Protein AF-A0A970K1Y5-F1 (afdb_monomer)

Structure (mmCIF, N/CA/C/O backbone):
data_AF-A0A970K1Y5-F1
#
_entry.id   AF-A0A970K1Y5-F1
#
loop_
_atom_site.group_PDB
_atom_site.id
_atom_site.type_symbol
_atom_site.label_atom_id
_atom_site.label_alt_id
_atom_site.label_comp_id
_atom_site.label_asym_id
_atom_site.label_entity_id
_atom_site.label_seq_id
_atom_site.pdbx_PDB_ins_code
_atom_site.Cartn_x
_atom_site.Cartn_y
_atom_site.Cartn_z
_atom_site.occupancy
_atom_site.B_iso_or_equiv
_atom_site.auth_seq_id
_atom_site.auth_comp_id
_atom_site.auth_asym_id
_atom_site.auth_atom_id
_atom_site.pdbx_PDB_model_num
ATOM 1 N N . ILE A 1 1 ? -21.236 -6.887 23.919 1.00 75.00 1 ILE A N 1
ATOM 2 C CA . ILE A 1 1 ? -20.707 -6.163 22.737 1.00 75.00 1 ILE A CA 1
ATOM 3 C C . ILE A 1 1 ? -19.191 -6.219 22.821 1.00 75.00 1 ILE A C 1
ATOM 5 O O . ILE A 1 1 ? -18.634 -5.604 23.724 1.00 75.00 1 ILE A O 1
ATOM 9 N N . HIS A 1 2 ? -18.537 -6.992 21.955 1.00 93.25 2 HIS A N 1
ATOM 10 C CA . HIS A 1 2 ? -17.076 -7.037 21.908 1.00 93.25 2 HIS A CA 1
ATOM 11 C C . HIS A 1 2 ? -16.564 -5.833 21.115 1.00 93.25 2 HIS A C 1
ATOM 13 O O . HIS A 1 2 ? -17.145 -5.456 20.096 1.00 93.25 2 HIS A O 1
ATOM 19 N N . ARG A 1 3 ? -15.505 -5.185 21.603 1.00 96.44 3 ARG A N 1
ATOM 20 C CA . ARG A 1 3 ? -14.885 -4.035 20.940 1.00 96.44 3 ARG A CA 1
ATOM 21 C C . ARG A 1 3 ? -13.378 -4.196 20.940 1.00 96.44 3 ARG A C 1
ATOM 23 O O . ARG A 1 3 ? -12.815 -4.716 21.897 1.00 96.44 3 ARG A O 1
ATOM 30 N N . THR A 1 4 ? -12.749 -3.705 19.887 1.00 96.31 4 THR A N 1
ATOM 31 C CA . THR A 1 4 ? -11.299 -3.588 19.783 1.00 96.31 4 THR A CA 1
ATOM 32 C C . THR A 1 4 ? -10.919 -2.167 19.389 1.00 96.31 4 THR A C 1
ATOM 34 O O . THR A 1 4 ? -11.687 -1.458 18.730 1.00 96.31 4 THR A O 1
ATOM 37 N N . LEU A 1 5 ? -9.737 -1.750 19.828 1.00 96.81 5 LEU A N 1
ATOM 38 C CA . LEU A 1 5 ? -9.144 -0.463 19.508 1.00 96.81 5 LEU A CA 1
ATOM 39 C C . LEU A 1 5 ? -7.822 -0.705 18.784 1.00 96.81 5 LEU A C 1
ATOM 41 O O . LEU A 1 5 ? -6.951 -1.403 19.297 1.00 96.81 5 LEU A O 1
ATOM 45 N N . ALA A 1 6 ? -7.662 -0.081 17.623 1.00 96.12 6 ALA A N 1
ATOM 46 C CA . ALA A 1 6 ? -6.389 0.004 16.925 1.00 96.12 6 ALA A CA 1
ATOM 47 C C . ALA A 1 6 ? -5.874 1.446 16.955 1.00 96.12 6 ALA A C 1
ATOM 49 O O . ALA A 1 6 ? -6.645 2.401 16.864 1.00 96.12 6 ALA A O 1
ATOM 50 N N . ILE A 1 7 ? -4.556 1.622 17.030 1.00 96.69 7 ILE A N 1
ATOM 51 C CA . ILE A 1 7 ? -3.966 2.944 16.785 1.00 96.69 7 ILE A CA 1
ATOM 52 C C . ILE A 1 7 ? -4.105 3.293 15.296 1.00 96.69 7 ILE A C 1
ATOM 54 O O . ILE A 1 7 ? -4.536 4.391 14.958 1.00 96.69 7 ILE A O 1
ATOM 58 N N . VAL A 1 8 ? -3.821 2.330 14.413 1.00 95.19 8 VAL A N 1
ATOM 59 C CA . VAL A 1 8 ? -3.889 2.498 12.956 1.00 95.19 8 VAL A CA 1
ATOM 60 C C . VAL A 1 8 ? -4.750 1.400 12.335 1.00 95.19 8 VAL A C 1
ATOM 62 O O . VAL A 1 8 ? -4.459 0.215 12.492 1.00 95.19 8 VAL A O 1
ATOM 65 N N . ASP A 1 9 ? -5.783 1.796 11.595 1.00 94.75 9 ASP A N 1
ATOM 66 C CA . ASP A 1 9 ? -6.552 0.940 10.689 1.00 94.75 9 ASP A CA 1
ATOM 67 C C . ASP A 1 9 ? -6.022 1.132 9.261 1.00 94.75 9 ASP A C 1
ATOM 69 O O . ASP A 1 9 ? -6.107 2.223 8.704 1.00 94.75 9 ASP A O 1
ATOM 73 N N . ARG A 1 10 ? -5.461 0.082 8.646 1.00 91.62 10 ARG A N 1
ATOM 74 C CA . ARG A 1 10 ? -4.954 0.164 7.261 1.00 91.62 10 ARG A CA 1
ATOM 75 C C . ARG A 1 10 ? -6.064 0.214 6.208 1.00 91.62 10 ARG A C 1
ATOM 77 O O . ARG A 1 10 ? -5.751 0.304 5.028 1.00 91.62 10 ARG A O 1
ATOM 84 N N . ASN A 1 11 ? -7.324 0.078 6.621 1.00 91.56 11 ASN A N 1
ATOM 85 C CA . ASN A 1 11 ? -8.499 0.102 5.758 1.00 91.56 11 ASN A CA 1
ATOM 86 C C . ASN A 1 11 ? -8.503 -0.977 4.654 1.00 91.56 11 ASN A C 1
ATOM 88 O O . ASN A 1 11 ? -8.996 -0.773 3.551 1.00 91.56 11 ASN A O 1
ATOM 92 N N . GLN A 1 12 ? -7.957 -2.159 4.957 1.00 88.31 12 GLN A N 1
ATOM 93 C CA . GLN A 1 12 ? -7.863 -3.306 4.039 1.00 88.31 12 GLN A CA 1
ATOM 94 C C . GLN A 1 12 ? -8.870 -4.404 4.414 1.00 88.31 12 GLN A C 1
ATOM 96 O O . GLN A 1 12 ? -8.502 -5.551 4.646 1.00 88.31 12 GLN A O 1
ATOM 101 N N . ASN A 1 13 ? -10.145 -4.033 4.545 1.00 91.81 13 ASN A N 1
ATOM 102 C CA . ASN A 1 13 ? -11.276 -4.923 4.859 1.00 91.81 13 ASN A CA 1
ATOM 103 C C . ASN A 1 13 ? -11.323 -5.547 6.278 1.00 91.81 13 ASN A C 1
ATOM 105 O O . ASN A 1 13 ? -12.313 -6.179 6.644 1.00 91.81 13 ASN A O 1
ATOM 109 N N . GLY A 1 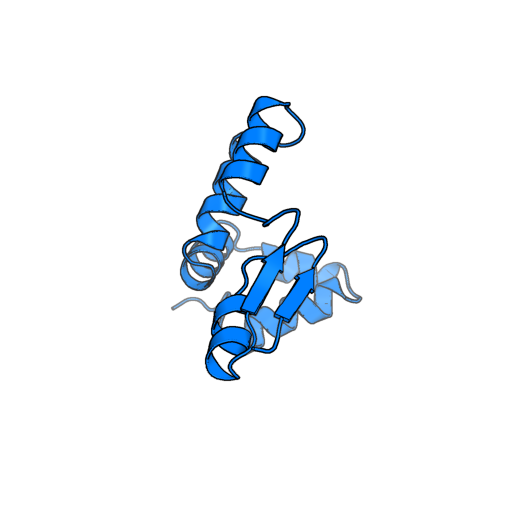14 ? -10.317 -5.329 7.132 1.00 93.19 14 GLY A N 1
ATOM 110 C CA . GLY A 1 14 ? -10.291 -5.885 8.497 1.00 93.19 14 GLY A CA 1
ATOM 111 C C . GLY A 1 14 ? -11.499 -5.496 9.364 1.00 93.19 14 GLY A C 1
ATOM 112 O O . GLY A 1 14 ? -12.003 -6.313 10.130 1.00 93.19 14 GLY A O 1
ATOM 113 N N . ARG A 1 15 ? -12.026 -4.275 9.196 1.00 95.25 15 ARG A N 1
ATOM 114 C CA . ARG A 1 15 ? -13.242 -3.803 9.881 1.00 95.25 15 ARG A CA 1
ATOM 115 C C . ARG A 1 15 ? -14.468 -4.660 9.571 1.00 95.25 15 ARG A C 1
ATOM 117 O O . ARG A 1 15 ? -15.231 -4.958 10.484 1.00 95.25 15 ARG A O 1
ATOM 124 N N . ALA A 1 16 ? -14.657 -5.035 8.306 1.00 96.00 16 ALA A N 1
ATOM 125 C CA . ALA A 1 16 ? -15.794 -5.850 7.889 1.00 96.00 16 ALA A CA 1
ATOM 126 C C . ALA A 1 16 ? -15.679 -7.277 8.438 1.00 96.00 16 ALA A C 1
ATOM 128 O O .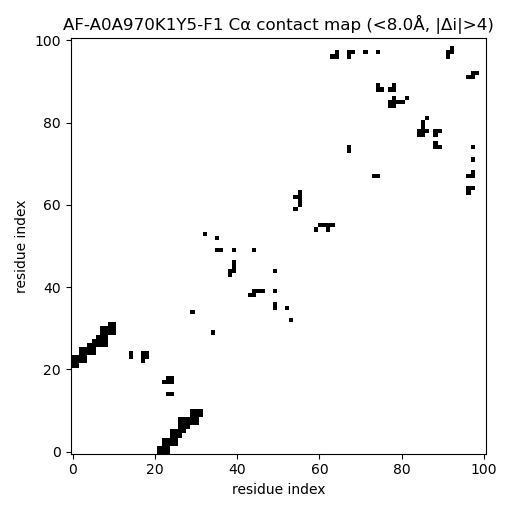 ALA A 1 16 ? -16.661 -7.813 8.939 1.00 96.00 16 ALA A O 1
ATOM 129 N N . ILE A 1 17 ? -14.466 -7.845 8.422 1.00 96.75 17 ILE A N 1
ATOM 130 C CA . ILE A 1 17 ? -14.179 -9.162 9.011 1.00 96.75 17 ILE A CA 1
ATOM 131 C C . ILE A 1 17 ? -14.515 -9.166 10.509 1.00 96.75 17 ILE A C 1
ATOM 133 O O . ILE A 1 17 ? -15.236 -10.038 10.974 1.00 96.75 17 ILE A O 1
ATOM 137 N N . LEU A 1 18 ? -14.062 -8.161 11.265 1.00 96.06 18 LEU A N 1
ATOM 138 C CA . LEU A 1 18 ? -14.367 -8.056 12.698 1.00 96.06 18 LEU A CA 1
ATOM 139 C C . LEU A 1 18 ? -15.865 -7.865 12.969 1.00 96.06 18 LEU A C 1
ATOM 141 O O . LEU A 1 18 ? -16.406 -8.466 1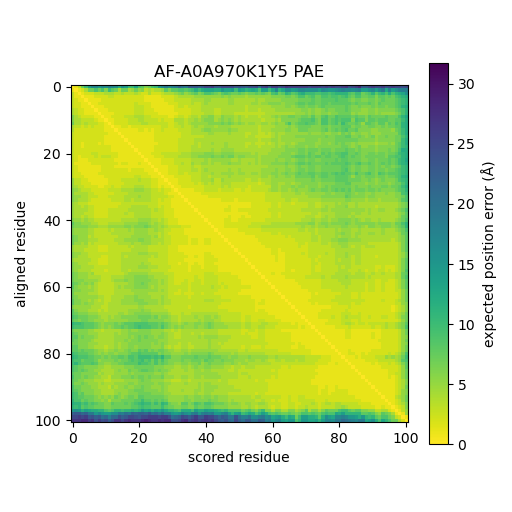3.896 1.00 96.06 18 LEU A O 1
ATOM 145 N N . ALA A 1 19 ? -16.543 -7.058 12.151 1.00 96.25 19 ALA A N 1
ATOM 146 C CA . ALA A 1 19 ? -17.977 -6.837 12.280 1.00 96.25 19 ALA A CA 1
ATOM 147 C C . ALA A 1 19 ? -18.787 -8.124 12.044 1.00 96.25 19 ALA A C 1
ATOM 149 O O . ALA A 1 19 ? -19.768 -8.345 12.753 1.00 96.25 19 ALA A O 1
ATOM 150 N N . ALA A 1 20 ? -18.359 -8.980 11.106 1.00 97.06 20 ALA A N 1
ATOM 151 C CA . ALA A 1 20 ? -18.976 -10.286 10.857 1.00 97.06 20 ALA A CA 1
ATOM 152 C C . ALA A 1 20 ? -18.905 -11.217 12.084 1.00 97.06 20 ALA A C 1
ATOM 154 O O . ALA A 1 20 ? -19.827 -11.991 12.317 1.00 97.06 20 ALA A O 1
ATOM 155 N N . GLU A 1 21 ? -17.875 -11.061 12.919 1.00 96.69 21 GLU A N 1
ATOM 156 C CA . GLU A 1 21 ? -17.685 -11.788 14.185 1.00 96.69 21 GLU A CA 1
ATOM 157 C C . GLU A 1 21 ? -18.300 -11.064 15.404 1.00 96.69 21 GLU A C 1
ATOM 159 O O . GLU A 1 21 ? -18.038 -11.408 16.558 1.00 96.69 21 GLU A O 1
ATOM 164 N N . GLY A 1 22 ? -19.095 -10.009 15.191 1.00 96.94 22 GLY A N 1
ATOM 165 C CA . GLY A 1 22 ? -19.722 -9.243 16.274 1.00 96.94 22 GLY A CA 1
ATOM 166 C C . GLY A 1 22 ? -18.752 -8.365 17.080 1.00 96.94 22 GLY A C 1
ATOM 167 O O . GLY A 1 22 ? -19.077 -7.944 18.198 1.00 96.94 22 GLY A O 1
ATOM 168 N N . VAL A 1 23 ? -17.570 -8.069 16.526 1.00 97.44 23 VAL A N 1
ATOM 169 C CA . VAL A 1 23 ? -16.546 -7.212 17.135 1.00 97.44 23 VAL A CA 1
ATOM 170 C C . VAL A 1 23 ? -16.536 -5.835 16.467 1.00 97.44 23 VAL A C 1
ATOM 172 O O . VAL A 1 23 ? -16.217 -5.682 15.291 1.00 97.44 23 VAL A O 1
ATOM 175 N N . GLY A 1 24 ? -16.831 -4.786 17.235 1.00 96.81 24 GLY A N 1
ATOM 176 C CA . GLY A 1 24 ? -16.714 -3.407 16.754 1.00 96.81 24 GLY A CA 1
ATOM 177 C C . GLY A 1 24 ? -15.266 -2.905 16.773 1.00 96.81 24 GLY A C 1
ATOM 178 O O . GLY A 1 24 ? -14.619 -2.958 17.819 1.00 96.81 24 GLY A O 1
ATOM 179 N N . LEU A 1 25 ? -14.775 -2.358 15.656 1.00 96.44 25 LEU A N 1
ATOM 180 C CA . LEU A 1 25 ? -13.458 -1.710 15.569 1.00 96.44 25 LEU A CA 1
ATOM 181 C C . LEU A 1 25 ? -13.563 -0.191 15.770 1.00 96.44 25 LEU A C 1
ATOM 183 O O . LEU A 1 25 ? -14.277 0.497 15.040 1.00 96.44 25 LEU A O 1
ATOM 187 N N . SER A 1 26 ? -12.787 0.346 16.705 1.00 96.62 26 SER A N 1
ATOM 188 C CA . SER A 1 26 ? -12.457 1.772 16.794 1.00 96.62 26 SER A CA 1
ATOM 189 C C . SER A 1 26 ? -10.994 1.978 16.384 1.00 96.62 26 SER A C 1
ATOM 191 O O . SER A 1 26 ? -10.144 1.154 16.717 1.00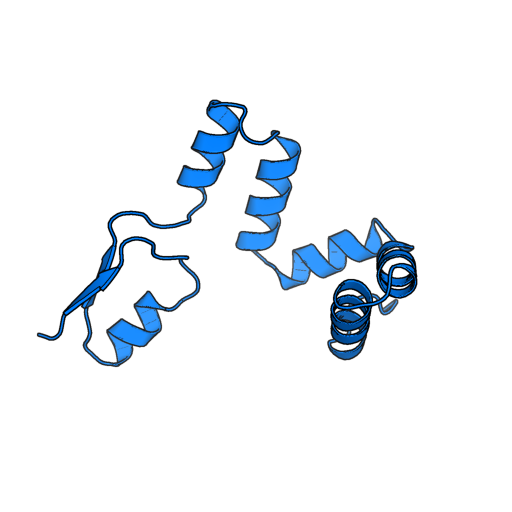 96.62 26 SER A O 1
ATOM 193 N N . SER A 1 27 ? -10.690 3.062 15.670 1.00 96.00 27 SER A N 1
ATOM 194 C CA . SER A 1 27 ? -9.320 3.416 15.279 1.00 96.00 27 SER A CA 1
ATOM 195 C C . SER A 1 27 ? -9.037 4.891 15.543 1.00 96.00 27 SER A C 1
ATOM 197 O O . SER A 1 27 ? -9.934 5.717 15.390 1.00 96.00 27 SER A O 1
ATOM 199 N N . LEU A 1 28 ? -7.808 5.215 15.963 1.00 95.38 28 LEU A N 1
ATOM 200 C CA . LEU A 1 28 ? -7.373 6.614 16.096 1.00 95.38 28 LEU A CA 1
ATOM 201 C C . LEU A 1 28 ? -7.106 7.228 14.720 1.00 95.38 28 LEU A C 1
ATOM 203 O O . LEU A 1 28 ? -7.497 8.362 14.464 1.00 95.38 28 LEU A O 1
ATOM 207 N N . ILE A 1 29 ? -6.442 6.474 13.844 1.00 93.62 29 ILE A N 1
ATOM 208 C CA . ILE A 1 29 ? -6.140 6.872 12.471 1.00 93.62 29 ILE A CA 1
ATOM 209 C C . ILE A 1 29 ? -6.573 5.751 11.532 1.00 93.62 29 ILE A C 1
ATOM 211 O O . ILE A 1 29 ? -6.367 4.570 11.820 1.00 93.62 29 ILE A O 1
ATOM 215 N N . THR A 1 30 ? -7.134 6.132 10.390 1.00 93.81 30 THR A N 1
ATOM 216 C CA . THR A 1 30 ? -7.417 5.230 9.274 1.00 93.81 30 THR A CA 1
ATOM 217 C C . THR A 1 30 ? -6.571 5.661 8.081 1.00 93.81 30 THR A C 1
ATOM 219 O O . THR A 1 30 ? -6.513 6.844 7.756 1.00 93.81 30 THR A O 1
ATOM 222 N N . ILE A 1 31 ? -5.882 4.716 7.444 1.00 92.88 31 ILE A N 1
ATOM 223 C CA . ILE A 1 31 ? -5.141 4.970 6.208 1.00 92.88 31 ILE A CA 1
ATOM 224 C C . ILE A 1 31 ? -6.156 5.008 5.068 1.00 92.88 31 ILE A C 1
ATOM 226 O O . ILE A 1 31 ? -6.612 3.971 4.589 1.00 92.88 31 ILE A O 1
ATOM 230 N N . ASP A 1 32 ? -6.532 6.212 4.655 1.00 92.38 32 ASP A N 1
ATOM 231 C CA . ASP A 1 32 ? -7.453 6.451 3.550 1.00 92.38 32 ASP A CA 1
ATOM 232 C C . ASP A 1 32 ? -6.951 7.575 2.626 1.00 92.38 32 ASP A C 1
ATOM 234 O O . ASP A 1 32 ? -5.885 8.162 2.828 1.00 92.38 32 ASP A O 1
ATOM 238 N N . ALA A 1 33 ? -7.724 7.872 1.580 1.00 92.75 33 ALA A N 1
ATOM 239 C CA . ALA A 1 33 ? -7.378 8.899 0.602 1.00 92.75 33 ALA A CA 1
ATOM 240 C C . ALA A 1 33 ? -7.150 10.289 1.227 1.00 92.75 33 ALA A C 1
ATOM 242 O O . ALA A 1 33 ? -6.358 11.071 0.700 1.00 92.75 33 ALA A O 1
ATOM 243 N N . SER A 1 34 ? -7.816 10.606 2.344 1.00 93.50 34 SER A N 1
ATOM 244 C CA . SER A 1 34 ? -7.682 11.906 3.003 1.00 93.50 34 SER A CA 1
ATOM 245 C C . SER A 1 34 ? -6.302 12.077 3.639 1.00 93.50 34 SER A C 1
ATOM 247 O O . SER A 1 34 ? -5.706 13.145 3.500 1.00 93.50 34 SER A O 1
ATOM 249 N N . LEU A 1 35 ? -5.747 11.011 4.230 1.00 94.06 35 LEU A N 1
ATOM 250 C CA . LEU A 1 35 ? -4.388 11.002 4.776 1.00 94.06 35 LEU A CA 1
ATOM 251 C C . LEU A 1 35 ? -3.356 11.309 3.685 1.00 94.06 35 LEU A C 1
ATOM 253 O O . LEU A 1 35 ? -2.487 12.161 3.862 1.00 94.06 35 LEU A O 1
ATOM 257 N N . PHE A 1 36 ? -3.468 10.650 2.530 1.00 95.44 36 PHE A N 1
ATOM 258 C CA . PHE A 1 36 ? -2.534 10.869 1.424 1.00 95.44 36 PHE A CA 1
ATOM 259 C C . PHE A 1 36 ? -2.710 12.242 0.774 1.00 95.44 36 PHE A C 1
ATOM 261 O O . PHE A 1 36 ? -1.719 12.867 0.401 1.00 95.44 36 PHE A O 1
ATOM 268 N N . LYS A 1 37 ? -3.942 12.759 0.697 1.00 96.19 37 LYS A N 1
ATOM 269 C CA . LYS A 1 37 ? -4.179 14.136 0.256 1.00 96.19 37 LYS A CA 1
ATOM 270 C C . LYS A 1 37 ? -3.490 15.141 1.182 1.00 96.19 37 LYS A C 1
ATOM 272 O O . LYS A 1 37 ? -2.813 16.033 0.690 1.00 96.19 37 LYS A O 1
ATOM 277 N N . GLN A 1 38 ? -3.587 14.965 2.501 1.00 96.25 38 GLN A N 1
ATOM 278 C CA . GLN A 1 38 ? -2.869 15.812 3.461 1.00 96.25 38 GLN A CA 1
ATOM 279 C C . GLN A 1 38 ? -1.346 15.697 3.308 1.00 96.25 38 GLN A C 1
ATOM 281 O O . GLN A 1 38 ? -0.642 16.702 3.393 1.00 96.25 38 GLN A O 1
ATOM 286 N N . ALA A 1 39 ? -0.823 14.497 3.039 1.00 96.69 39 ALA A N 1
ATOM 287 C CA . ALA A 1 39 ? 0.603 14.302 2.775 1.00 96.69 39 ALA A CA 1
ATOM 288 C C . ALA A 1 39 ? 1.069 15.054 1.512 1.00 96.69 39 ALA A C 1
ATOM 290 O O . ALA A 1 39 ? 2.159 15.622 1.506 1.00 96.69 39 ALA A O 1
ATOM 291 N N . ALA A 1 40 ? 0.244 15.106 0.463 1.00 97.81 40 ALA A N 1
ATOM 292 C CA . ALA A 1 40 ? 0.531 15.897 -0.734 1.00 97.81 40 ALA A CA 1
ATOM 293 C C . ALA A 1 40 ? 0.415 17.408 -0.467 1.00 97.81 40 ALA A C 1
ATOM 295 O O . ALA A 1 40 ? 1.314 18.165 -0.827 1.00 97.81 40 ALA A O 1
ATOM 296 N N . ASP A 1 41 ? -0.639 17.838 0.239 1.00 97.81 41 ASP A N 1
ATOM 297 C CA . ASP A 1 41 ? -0.862 19.239 0.629 1.00 97.81 41 ASP A CA 1
ATOM 298 C C . ASP A 1 41 ? 0.300 19.777 1.502 1.00 97.81 41 ASP A C 1
ATOM 300 O O . ASP A 1 41 ? 0.605 20.968 1.481 1.00 97.81 41 ASP A O 1
ATOM 304 N N . THR A 1 42 ? 0.994 18.894 2.232 1.00 97.75 42 THR A N 1
ATOM 305 C CA . THR A 1 42 ? 2.178 19.203 3.061 1.00 97.75 42 THR A CA 1
ATOM 306 C C . THR A 1 42 ? 3.516 18.881 2.385 1.00 97.75 42 THR A C 1
ATOM 308 O O . THR A 1 42 ? 4.562 18.958 3.027 1.00 97.75 42 THR A O 1
ATOM 311 N N . SER A 1 43 ? 3.512 18.560 1.085 1.00 97.69 43 SER A N 1
ATOM 312 C CA . SER A 1 43 ? 4.710 18.253 0.281 1.00 97.69 43 SER A CA 1
ATOM 313 C C . SER A 1 43 ? 5.553 17.062 0.774 1.00 97.69 43 SER A C 1
ATOM 315 O O . SER A 1 43 ? 6.719 16.940 0.405 1.00 97.69 43 SER A O 1
ATOM 317 N N . LEU A 1 44 ? 4.982 16.160 1.581 1.00 98.31 44 LEU A N 1
ATOM 318 C CA . LEU A 1 44 ? 5.629 14.901 1.978 1.00 98.31 44 LEU A CA 1
ATOM 319 C C . LEU A 1 44 ? 5.645 13.874 0.839 1.00 98.31 44 LEU A C 1
ATOM 321 O O . LEU A 1 44 ? 6.512 13.002 0.803 1.00 98.31 44 LEU A O 1
ATOM 325 N N . ILE A 1 45 ? 4.684 13.980 -0.078 1.00 98.06 45 ILE A N 1
ATOM 326 C CA . ILE A 1 45 ? 4.636 13.231 -1.333 1.00 98.06 45 ILE A CA 1
ATOM 327 C C . ILE A 1 45 ? 4.324 14.185 -2.486 1.00 98.06 45 ILE A C 1
ATOM 329 O O . ILE A 1 45 ? 3.706 15.232 -2.287 1.00 98.06 45 ILE A O 1
ATOM 333 N N . SER A 1 46 ? 4.727 13.822 -3.700 1.00 98.25 46 SER A N 1
ATOM 334 C CA . SER A 1 46 ? 4.354 14.569 -4.901 1.00 98.25 46 SER A CA 1
ATOM 335 C C . SER A 1 46 ? 2.910 14.286 -5.329 1.00 98.25 46 SER A C 1
ATOM 337 O O . SER A 1 46 ? 2.314 13.268 -4.960 1.00 98.25 46 SER A O 1
ATOM 339 N N . SER A 1 47 ? 2.360 15.155 -6.181 1.00 96.88 47 SER A N 1
ATOM 340 C CA . SER A 1 47 ? 1.069 14.919 -6.841 1.00 96.88 47 SER A CA 1
ATOM 341 C C . SER A 1 47 ? 1.055 13.608 -7.633 1.00 96.88 47 SER A C 1
ATOM 343 O O . SER A 1 47 ? 0.058 12.890 -7.600 1.00 96.88 47 SER A O 1
ATOM 345 N N . ASP A 1 48 ? 2.170 13.254 -8.279 1.00 96.75 48 ASP A N 1
ATOM 346 C CA . ASP A 1 48 ? 2.297 11.991 -9.013 1.00 96.75 48 ASP A CA 1
ATOM 347 C C . ASP A 1 48 ? 2.229 10.794 -8.059 1.00 96.75 48 ASP A C 1
ATOM 349 O O . ASP A 1 48 ? 1.499 9.839 -8.311 1.00 96.75 48 ASP A O 1
ATOM 353 N N . GLN A 1 49 ? 2.924 10.855 -6.918 1.00 97.44 49 GLN A N 1
ATOM 354 C CA . GLN A 1 49 ? 2.854 9.807 -5.895 1.00 97.44 49 GLN A CA 1
ATOM 355 C C . GLN A 1 49 ? 1.437 9.665 -5.327 1.00 97.44 49 GLN A C 1
ATOM 357 O O . GLN A 1 49 ? 0.959 8.541 -5.169 1.00 97.44 49 GLN A O 1
ATOM 362 N N . LEU A 1 50 ? 0.735 10.779 -5.079 1.00 97.56 50 LEU A N 1
ATOM 363 C CA . LEU A 1 50 ? -0.667 10.748 -4.661 1.00 97.56 50 LEU A CA 1
ATOM 364 C C . LEU A 1 50 ? -1.540 10.038 -5.704 1.00 97.56 50 LEU A C 1
ATOM 366 O O . LEU A 1 50 ? -2.320 9.158 -5.348 1.00 97.56 50 LEU A O 1
ATOM 370 N N . GLN A 1 51 ? -1.394 10.376 -6.987 1.00 97.12 51 GLN A N 1
ATOM 371 C CA . GLN A 1 51 ? -2.159 9.734 -8.059 1.00 97.12 51 GLN A CA 1
ATOM 372 C C . GLN A 1 51 ? -1.914 8.223 -8.125 1.00 97.12 51 GLN A C 1
ATOM 374 O O . GLN A 1 51 ? -2.874 7.463 -8.251 1.00 97.12 51 GLN A O 1
ATOM 379 N N . GLN A 1 52 ? -0.662 7.777 -7.985 1.00 96.12 52 GLN A N 1
ATOM 380 C CA . GLN A 1 52 ? -0.327 6.349 -7.955 1.00 96.12 52 GLN A CA 1
ATOM 381 C C . GLN A 1 52 ? -1.004 5.638 -6.773 1.00 96.12 52 GLN A C 1
ATOM 383 O O . GLN A 1 52 ? -1.612 4.583 -6.955 1.00 96.12 52 GLN A O 1
ATOM 388 N N . ILE A 1 53 ? -0.963 6.235 -5.576 1.00 95.31 53 ILE A N 1
ATOM 389 C CA . ILE A 1 53 ? -1.585 5.671 -4.368 1.00 95.31 53 ILE A CA 1
ATOM 390 C C . ILE A 1 53 ? -3.105 5.570 -4.522 1.00 95.31 53 ILE A C 1
ATOM 392 O O . ILE A 1 53 ? -3.685 4.528 -4.207 1.00 95.31 53 ILE A O 1
ATOM 396 N N . LEU A 1 54 ? -3.758 6.628 -5.015 1.00 94.69 54 LEU A N 1
ATOM 397 C CA . LEU A 1 54 ? -5.208 6.636 -5.216 1.00 94.69 54 LEU A CA 1
ATOM 398 C C . LEU A 1 54 ? -5.634 5.609 -6.273 1.00 94.69 54 LEU A C 1
ATOM 400 O O . LEU A 1 54 ? -6.598 4.879 -6.050 1.00 94.69 54 LEU A O 1
ATOM 404 N N . ALA A 1 55 ? -4.897 5.511 -7.384 1.00 95.44 55 ALA A N 1
ATOM 405 C CA . ALA A 1 55 ? -5.182 4.545 -8.440 1.00 95.44 55 ALA A CA 1
ATOM 406 C C . ALA A 1 55 ? -5.044 3.097 -7.945 1.00 95.44 55 ALA A C 1
ATOM 408 O O . ALA A 1 55 ? -5.953 2.296 -8.159 1.00 95.44 55 ALA A O 1
ATOM 409 N N . PHE A 1 56 ? -3.959 2.777 -7.231 1.00 94.12 56 PHE A N 1
ATOM 410 C CA . PHE A 1 56 ? -3.758 1.447 -6.654 1.00 94.12 56 PHE A CA 1
ATOM 411 C C . PHE A 1 56 ? -4.805 1.108 -5.589 1.00 94.12 56 PHE A C 1
ATOM 413 O O . PHE A 1 56 ? -5.311 -0.005 -5.563 1.00 94.12 56 PHE A O 1
ATOM 420 N N . THR A 1 57 ? -5.160 2.059 -4.721 1.00 90.38 57 THR A N 1
ATOM 421 C CA . THR A 1 57 ? -6.148 1.825 -3.651 1.00 90.38 57 THR A CA 1
ATOM 422 C C . THR A 1 57 ? -7.551 1.588 -4.210 1.00 90.38 57 THR A C 1
ATOM 424 O O . THR A 1 57 ? -8.318 0.823 -3.630 1.00 90.38 57 THR A O 1
ATOM 427 N N . HIS A 1 58 ? -7.896 2.241 -5.323 1.00 91.62 58 HIS A N 1
ATOM 428 C CA . HIS A 1 58 ? -9.195 2.084 -5.973 1.00 91.62 58 HIS A CA 1
ATOM 429 C C . HIS A 1 58 ? -9.346 0.726 -6.669 1.00 91.62 58 HIS A C 1
ATOM 431 O O . HIS A 1 58 ? -10.369 0.069 -6.494 1.00 91.62 58 HIS A O 1
ATOM 437 N N . ASP A 1 59 ? -8.341 0.319 -7.449 1.00 93.44 59 ASP A N 1
ATOM 438 C CA . ASP A 1 59 ? -8.342 -0.941 -8.197 1.00 93.44 59 ASP A CA 1
ATOM 439 C C . ASP A 1 59 ? -6.897 -1.456 -8.368 1.00 93.44 59 ASP A C 1
ATOM 441 O O . ASP A 1 59 ? -6.206 -1.080 -9.328 1.00 93.44 59 ASP A O 1
ATOM 445 N N . PRO A 1 60 ? -6.412 -2.296 -7.431 1.00 91.31 60 PRO A N 1
ATOM 446 C CA . PRO A 1 60 ? -5.050 -2.820 -7.462 1.00 91.31 60 PRO A CA 1
ATOM 447 C C . PRO A 1 60 ? -4.743 -3.629 -8.725 1.00 91.31 60 PRO A C 1
ATOM 449 O O . PRO A 1 60 ? -3.657 -3.493 -9.292 1.00 91.31 60 PRO A O 1
ATOM 452 N N . ASP A 1 61 ? -5.691 -4.445 -9.193 1.00 92.19 61 ASP A N 1
ATOM 453 C CA . ASP A 1 61 ? -5.485 -5.369 -10.312 1.00 92.19 61 ASP A CA 1
ATOM 454 C C . ASP A 1 61 ? -5.352 -4.595 -11.633 1.00 92.19 61 ASP A C 1
ATOM 456 O O . ASP A 1 61 ? -4.429 -4.820 -12.433 1.00 92.19 61 ASP A O 1
ATOM 460 N N . ARG A 1 62 ? -6.236 -3.610 -11.847 1.00 94.56 62 ARG A N 1
ATOM 461 C CA . ARG A 1 62 ? -6.165 -2.713 -13.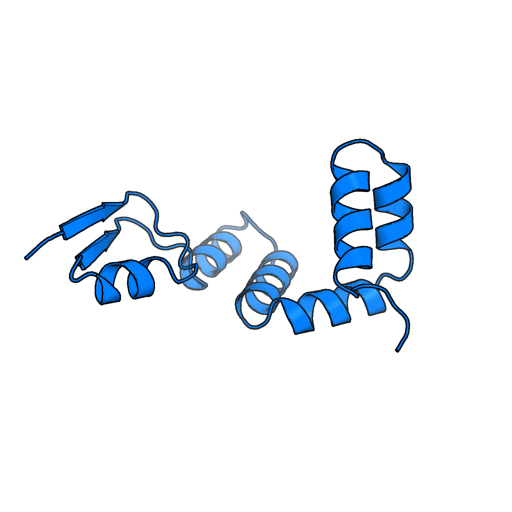007 1.00 94.56 62 ARG A CA 1
ATOM 462 C C . ARG A 1 62 ? -4.932 -1.823 -12.958 1.00 94.56 62 ARG A C 1
ATOM 464 O O . ARG A 1 62 ? -4.294 -1.622 -13.998 1.00 94.56 62 ARG A O 1
ATOM 471 N N . TYR A 1 63 ? -4.584 -1.302 -11.781 1.00 95.38 63 TYR A N 1
ATOM 472 C CA . TYR A 1 63 ? -3.367 -0.519 -11.595 1.00 95.38 63 TYR A CA 1
ATOM 473 C C . TYR A 1 63 ? -2.130 -1.327 -11.992 1.00 95.38 63 TYR A C 1
ATOM 475 O O . TYR A 1 63 ? -1.358 -0.867 -12.829 1.00 95.38 63 TYR A O 1
ATOM 483 N N . MET A 1 64 ? -1.970 -2.543 -11.461 1.00 94.44 64 MET A N 1
ATOM 484 C CA . MET A 1 64 ? -0.811 -3.397 -11.740 1.00 94.44 64 MET A CA 1
ATOM 485 C C . MET A 1 64 ? -0.702 -3.737 -13.227 1.00 94.44 64 MET A C 1
ATOM 487 O O . MET A 1 64 ? 0.379 -3.635 -13.808 1.00 94.44 64 MET A O 1
ATOM 491 N N . THR A 1 65 ? -1.826 -4.075 -13.866 1.00 93.25 65 THR A N 1
ATOM 492 C CA . THR A 1 65 ? -1.874 -4.346 -15.311 1.00 93.25 65 THR A CA 1
ATOM 493 C C . THR A 1 65 ? -1.416 -3.132 -16.122 1.00 93.25 65 THR A C 1
ATOM 495 O O . THR A 1 65 ? -0.573 -3.254 -17.011 1.00 93.25 65 THR A O 1
ATOM 498 N N . THR A 1 66 ? -1.928 -1.945 -15.787 1.00 94.25 66 THR A N 1
ATOM 499 C CA . THR A 1 66 ? -1.589 -0.693 -16.480 1.00 94.25 66 THR A CA 1
ATOM 500 C C . THR A 1 66 ? -0.132 -0.295 -16.245 1.00 94.25 66 THR A C 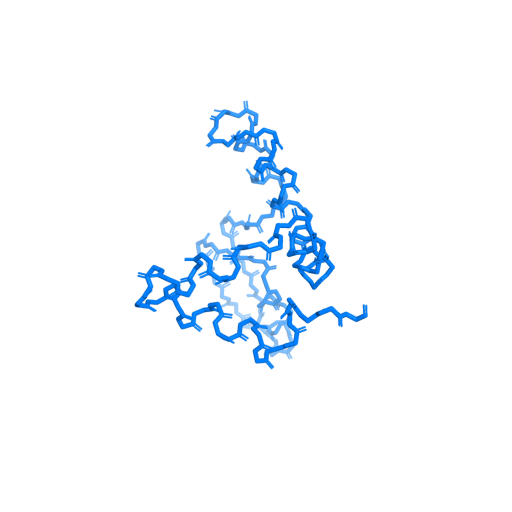1
ATOM 502 O O . THR A 1 66 ? 0.571 0.076 -17.184 1.00 94.25 66 THR A O 1
ATOM 505 N N . PHE A 1 67 ? 0.340 -0.406 -15.001 1.00 95.12 67 PHE A N 1
ATOM 506 C CA . PHE A 1 67 ? 1.704 -0.069 -14.611 1.00 95.12 67 PHE A CA 1
ATOM 507 C C . PHE A 1 67 ? 2.722 -0.923 -15.367 1.00 95.12 67 PHE A C 1
ATOM 509 O O . PHE A 1 67 ? 3.651 -0.379 -15.960 1.00 95.12 67 PHE A O 1
ATOM 516 N N . LEU A 1 68 ? 2.531 -2.243 -15.406 1.00 94.75 68 LEU A N 1
ATOM 517 C CA . LEU A 1 68 ? 3.456 -3.155 -16.079 1.00 94.75 68 LEU A CA 1
ATOM 518 C C . LEU A 1 68 ? 3.423 -3.006 -17.603 1.00 94.75 68 LEU A C 1
ATOM 520 O O . LEU A 1 68 ? 4.476 -3.053 -18.234 1.00 94.75 68 LEU A O 1
ATOM 524 N N . ALA A 1 69 ? 2.250 -2.755 -18.194 1.00 92.69 69 ALA A N 1
ATOM 525 C CA . ALA A 1 69 ? 2.147 -2.453 -19.622 1.00 92.69 69 ALA A CA 1
ATOM 526 C C . ALA A 1 69 ? 2.894 -1.159 -19.999 1.00 92.69 69 ALA A C 1
ATOM 528 O O . ALA A 1 69 ? 3.524 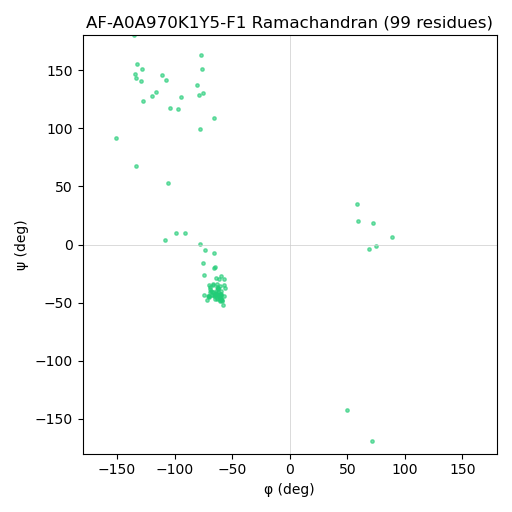-1.097 -21.053 1.00 92.69 69 ALA A O 1
ATOM 529 N N . GLY A 1 70 ? 2.862 -0.146 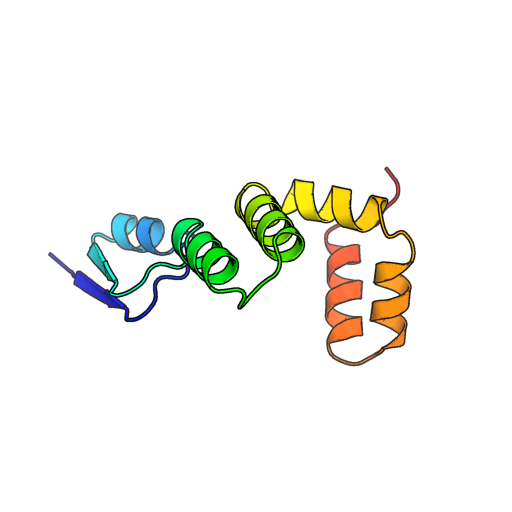-19.124 1.00 94.25 70 GLY A N 1
ATOM 530 C CA . GLY A 1 70 ? 3.611 1.104 -19.289 1.00 94.25 70 GLY A CA 1
ATOM 531 C C . GLY A 1 70 ? 5.114 0.994 -19.000 1.00 94.25 70 GLY A C 1
ATOM 532 O O . GLY A 1 70 ? 5.870 1.871 -19.409 1.00 94.25 70 GLY A O 1
ATOM 533 N N . HIS A 1 71 ? 5.562 -0.076 -18.332 1.00 94.44 71 HIS A N 1
ATOM 534 C CA . HIS A 1 71 ? 6.956 -0.279 -17.920 1.00 94.44 71 HIS A CA 1
ATOM 535 C C . HIS A 1 71 ? 7.442 -1.704 -18.259 1.00 94.44 71 HIS A C 1
ATOM 537 O O . HIS A 1 71 ? 7.730 -2.493 -17.355 1.00 94.44 71 HIS A O 1
ATOM 543 N N . PRO A 1 72 ? 7.586 -2.049 -19.552 1.00 92.06 72 PRO A N 1
ATOM 544 C CA . PRO A 1 72 ? 7.798 -3.426 -20.010 1.00 92.06 72 PRO A CA 1
ATOM 545 C C . PRO A 1 72 ? 9.127 -4.079 -19.593 1.00 92.06 72 PRO A C 1
ATOM 547 O O . PRO A 1 72 ? 9.297 -5.258 -19.858 1.00 92.06 72 PRO A O 1
ATOM 550 N N . GLY A 1 73 ? 10.065 -3.341 -18.986 1.00 95.00 73 GLY A N 1
ATOM 551 C CA . GLY A 1 73 ? 11.324 -3.881 -18.445 1.00 95.00 73 GLY A CA 1
ATOM 552 C C . GLY A 1 73 ? 11.383 -3.917 -16.914 1.00 95.00 73 GLY A C 1
ATOM 553 O O . GLY A 1 73 ? 12.439 -4.181 -16.335 1.00 95.00 73 GLY A O 1
ATOM 554 N N . TYR A 1 74 ? 10.288 -3.552 -16.237 1.00 96.06 74 TYR A N 1
ATOM 555 C CA . TYR A 1 74 ? 10.283 -3.388 -14.787 1.00 96.06 74 TYR A CA 1
ATOM 556 C C . TYR A 1 74 ? 10.546 -4.712 -14.065 1.00 96.06 74 TYR A C 1
ATOM 558 O O . TYR A 1 74 ? 11.380 -4.757 -13.160 1.00 96.06 74 TYR A O 1
ATOM 566 N N . LEU A 1 75 ? 9.865 -5.792 -14.458 1.00 96.00 75 LEU A N 1
ATOM 567 C CA . LEU A 1 75 ? 9.986 -7.086 -13.780 1.00 96.00 75 LEU A CA 1
ATOM 568 C C . LEU A 1 75 ? 11.365 -7.708 -14.002 1.00 96.00 75 LEU A C 1
ATOM 570 O O . LEU A 1 75 ? 11.955 -8.218 -13.053 1.00 96.00 75 LEU A O 1
ATOM 574 N N . GLU A 1 76 ? 11.920 -7.599 -15.207 1.00 96.50 76 GLU A N 1
ATOM 575 C CA . GLU A 1 76 ? 13.274 -8.044 -15.538 1.00 96.50 76 GLU A CA 1
ATOM 576 C C . GLU A 1 76 ? 14.308 -7.305 -14.686 1.00 96.50 76 GLU A C 1
ATOM 578 O O . GLU A 1 76 ? 15.195 -7.931 -14.100 1.00 96.50 76 GLU A O 1
ATOM 583 N N . ALA A 1 77 ? 14.151 -5.985 -14.543 1.00 97.69 77 ALA A N 1
ATOM 584 C CA . ALA A 1 77 ? 15.004 -5.181 -13.679 1.00 97.69 77 ALA A CA 1
ATOM 585 C C . ALA A 1 77 ? 14.888 -5.608 -12.205 1.00 97.69 77 ALA A C 1
ATOM 587 O O . ALA A 1 77 ? 15.907 -5.759 -11.532 1.00 97.69 77 ALA A O 1
ATOM 588 N N . GLN A 1 78 ? 13.676 -5.868 -11.698 1.00 97.81 78 GLN A N 1
ATOM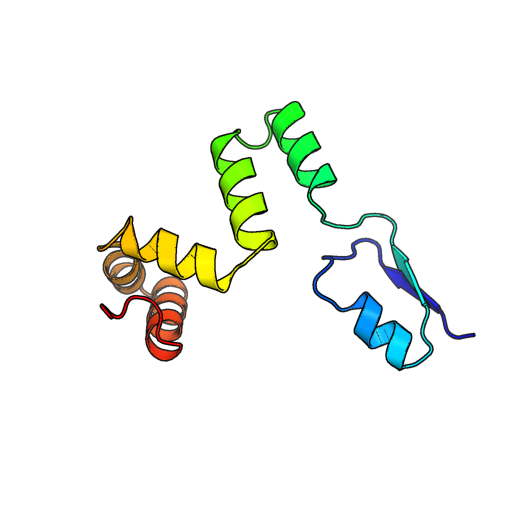 589 C CA . GLN A 1 78 ? 13.486 -6.341 -10.320 1.00 97.81 78 GLN A CA 1
ATOM 590 C C . GLN A 1 78 ? 14.064 -7.746 -10.083 1.00 97.81 78 GLN A C 1
ATOM 592 O O . GLN A 1 78 ? 14.592 -8.014 -9.004 1.00 97.81 78 GLN A O 1
ATOM 597 N N . ILE A 1 79 ? 14.011 -8.633 -11.082 1.00 97.88 79 ILE A N 1
ATOM 598 C CA . ILE A 1 79 ? 14.636 -9.964 -11.031 1.00 97.88 79 ILE A CA 1
ATOM 599 C C . ILE A 1 79 ? 16.160 -9.842 -10.958 1.00 97.88 79 ILE A C 1
ATOM 601 O O . ILE A 1 79 ? 16.787 -10.537 -10.154 1.00 97.88 79 ILE A O 1
ATOM 605 N N . ALA A 1 80 ? 16.747 -8.944 -11.753 1.00 98.25 80 ALA A N 1
ATOM 606 C CA . ALA A 1 80 ? 18.188 -8.717 -11.786 1.00 98.25 80 ALA A CA 1
ATOM 607 C C . ALA A 1 80 ? 18.748 -8.170 -10.459 1.00 98.25 80 ALA A C 1
ATOM 609 O O . ALA A 1 80 ? 19.891 -8.469 -10.120 1.00 98.25 80 ALA A O 1
ATOM 610 N N . LEU A 1 81 ? 17.947 -7.431 -9.676 1.00 97.94 81 LEU A N 1
ATOM 611 C CA . LEU A 1 81 ? 18.342 -6.942 -8.345 1.00 97.94 81 LEU A CA 1
ATOM 612 C C . LEU A 1 81 ? 18.559 -8.065 -7.311 1.00 97.94 81 LEU A C 1
ATOM 614 O O . LEU A 1 81 ? 19.236 -7.844 -6.309 1.00 97.94 81 LEU A O 1
ATOM 618 N N . GLY A 1 82 ? 18.006 -9.264 -7.529 1.00 96.06 82 GLY A N 1
ATOM 619 C CA . GLY A 1 82 ? 18.139 -10.386 -6.597 1.00 96.06 82 GLY A CA 1
ATOM 620 C C . GLY A 1 82 ? 17.338 -10.226 -5.294 1.00 96.06 82 GLY A C 1
ATOM 621 O O . GLY A 1 82 ? 16.461 -9.366 -5.168 1.00 96.06 82 GLY A O 1
ATOM 622 N N . GLY A 1 83 ? 17.606 -11.113 -4.328 1.00 97.12 83 GLY A N 1
ATOM 623 C CA . GLY A 1 83 ? 16.975 -11.123 -2.999 1.00 97.12 83 GLY A CA 1
ATOM 624 C C . GLY A 1 83 ? 15.443 -11.036 -3.028 1.00 97.12 83 GLY A C 1
ATOM 625 O O . GLY A 1 83 ? 14.787 -11.567 -3.927 1.00 97.12 83 GLY A O 1
ATOM 626 N N . SER A 1 84 ? 14.865 -10.300 -2.075 1.00 97.56 84 SER A N 1
ATOM 627 C CA . SER A 1 84 ? 13.409 -10.130 -1.982 1.00 97.56 84 SER A CA 1
ATOM 628 C C . SER A 1 84 ? 12.792 -9.372 -3.162 1.00 97.56 84 SER A C 1
ATOM 630 O O . SER A 1 84 ? 11.581 -9.450 -3.363 1.00 97.56 84 SER A O 1
ATOM 632 N N . SER A 1 85 ? 13.563 -8.601 -3.938 1.00 97.25 85 SER A N 1
ATOM 633 C CA . SER A 1 85 ? 13.044 -7.964 -5.160 1.00 97.25 85 SER A CA 1
ATOM 634 C C . SER A 1 85 ? 12.779 -9.007 -6.243 1.00 97.25 85 SER A C 1
ATOM 636 O O . SER A 1 85 ? 11.687 -9.027 -6.814 1.00 97.25 85 SER A O 1
ATOM 638 N N . ARG A 1 86 ? 13.714 -9.948 -6.432 1.00 97.94 86 ARG A N 1
ATOM 639 C CA . ARG A 1 86 ? 13.535 -11.084 -7.343 1.00 97.94 86 ARG A CA 1
ATOM 640 C C . ARG A 1 86 ? 12.351 -11.954 -6.939 1.00 97.94 86 ARG A C 1
ATOM 642 O O . ARG A 1 86 ? 11.527 -12.272 -7.788 1.00 97.94 86 ARG A O 1
ATOM 649 N N . GLU A 1 87 ? 12.243 -12.309 -5.661 1.00 98.12 87 GLU A N 1
ATOM 650 C CA . GLU A 1 87 ? 11.140 -13.140 -5.153 1.00 98.12 87 GLU A CA 1
ATOM 651 C C . GLU A 1 87 ? 9.767 -12.514 -5.442 1.00 98.12 87 GLU A C 1
ATOM 653 O O . GLU A 1 87 ? 8.859 -13.185 -5.929 1.00 98.12 87 GLU A O 1
ATOM 658 N N . ARG A 1 88 ? 9.622 -11.203 -5.207 1.00 96.31 88 ARG A N 1
ATOM 659 C CA . ARG A 1 88 ? 8.370 -10.474 -5.465 1.00 96.31 88 ARG A CA 1
ATOM 660 C C . ARG A 1 88 ? 8.046 -10.366 -6.954 1.00 96.31 88 ARG A C 1
ATOM 662 O O . ARG A 1 88 ? 6.886 -10.528 -7.328 1.00 96.31 88 ARG A O 1
ATOM 669 N N . ALA A 1 89 ? 9.047 -10.119 -7.796 1.00 96.62 89 ALA A N 1
ATOM 670 C CA . ALA A 1 89 ? 8.859 -10.031 -9.242 1.00 96.62 89 ALA A CA 1
ATOM 671 C C . ALA A 1 89 ? 8.449 -11.379 -9.853 1.00 96.62 89 ALA A C 1
ATOM 673 O O . ALA A 1 89 ? 7.502 -11.432 -10.635 1.00 96.62 89 ALA A O 1
ATOM 674 N N . LEU A 1 90 ? 9.094 -12.475 -9.436 1.00 96.31 90 LEU A N 1
ATOM 675 C CA . LEU A 1 90 ? 8.708 -13.828 -9.846 1.00 96.31 90 LEU A CA 1
ATOM 676 C C . LEU A 1 90 ? 7.279 -14.157 -9.403 1.00 96.31 90 LEU A C 1
ATOM 678 O O . LEU A 1 90 ? 6.488 -14.638 -10.209 1.00 96.31 90 LEU A O 1
ATOM 682 N N . ARG A 1 91 ? 6.900 -13.796 -8.172 1.00 96.06 91 ARG A N 1
ATOM 683 C CA . ARG A 1 91 ? 5.527 -13.991 -7.697 1.00 96.06 91 ARG A CA 1
ATOM 684 C C . ARG A 1 91 ? 4.491 -13.188 -8.489 1.00 96.06 91 ARG A C 1
ATOM 686 O O . ARG A 1 91 ? 3.378 -13.664 -8.681 1.00 96.06 91 ARG A O 1
ATOM 693 N N . CYS A 1 92 ? 4.831 -11.992 -8.975 1.00 94.06 92 CYS A N 1
ATOM 694 C CA . CYS A 1 92 ? 3.941 -11.250 -9.874 1.00 94.06 92 CYS A CA 1
ATOM 695 C C . CYS A 1 92 ? 3.682 -12.037 -11.169 1.00 94.06 92 CYS A C 1
ATOM 697 O O . CYS A 1 92 ? 2.530 -12.149 -11.584 1.00 94.06 92 CYS A O 1
ATOM 699 N N . LEU A 1 93 ? 4.725 -12.632 -11.760 1.00 93.94 93 LEU A N 1
ATOM 700 C CA . LEU A 1 93 ? 4.599 -13.471 -12.958 1.00 93.94 93 LEU A CA 1
ATOM 701 C C . LEU A 1 93 ? 3.752 -14.727 -12.697 1.00 93.94 93 LEU A C 1
ATOM 703 O O . LEU A 1 93 ? 2.899 -15.066 -13.514 1.00 93.94 93 LEU A O 1
ATOM 707 N N . GLU A 1 94 ? 3.943 -15.390 -11.551 1.00 95.44 94 GLU A N 1
ATOM 708 C CA . GLU A 1 94 ? 3.145 -16.557 -11.132 1.00 95.44 94 GLU A CA 1
ATOM 709 C C . GLU A 1 94 ? 1.653 -16.228 -10.990 1.00 95.44 94 GLU A C 1
ATOM 711 O O . GLU A 1 94 ? 0.799 -17.045 -11.328 1.00 95.44 94 GLU A O 1
ATOM 716 N N . LEU A 1 95 ? 1.333 -15.017 -10.528 1.00 92.75 95 LEU A N 1
ATOM 717 C CA . LEU A 1 95 ? -0.038 -14.512 -10.408 1.00 92.75 95 LEU A CA 1
ATOM 718 C C . LEU A 1 95 ? -0.641 -14.053 -11.752 1.00 92.75 95 LEU A C 1
ATOM 720 O O . LEU A 1 95 ? -1.788 -13.616 -11.784 1.00 92.75 95 LEU A O 1
ATOM 724 N N . GLY A 1 96 ? 0.105 -14.156 -12.858 1.00 91.38 96 GLY A N 1
ATOM 725 C CA . GLY A 1 96 ? -0.354 -13.807 -14.205 1.00 91.38 96 GLY A CA 1
ATOM 726 C C . GLY A 1 96 ? -0.133 -12.345 -14.604 1.00 91.38 96 GLY A C 1
ATOM 727 O O . GLY A 1 96 ? -0.572 -11.934 -15.679 1.00 91.38 96 GLY A O 1
ATOM 728 N N . TYR A 1 97 ? 0.560 -11.554 -13.783 1.00 89.12 97 TYR A N 1
ATOM 729 C CA . TYR A 1 97 ? 0.952 -10.193 -14.146 1.00 89.12 97 TYR A CA 1
ATOM 730 C C . TYR A 1 97 ? 2.135 -10.193 -15.121 1.00 89.12 97 TYR A C 1
ATOM 732 O O . TYR A 1 97 ? 2.964 -11.097 -15.110 1.00 89.12 97 TYR A O 1
ATOM 740 N N . GLY A 1 98 ? 2.234 -9.166 -15.972 1.00 76.69 98 GLY A N 1
ATOM 741 C CA . GLY A 1 98 ? 3.351 -9.013 -16.918 1.00 76.69 98 GLY A CA 1
ATOM 742 C C . GLY A 1 98 ? 3.312 -9.956 -18.129 1.00 76.69 98 GLY A C 1
ATOM 743 O O . GLY A 1 98 ? 4.164 -9.856 -19.009 1.00 76.69 98 GLY A O 1
ATOM 744 N N . GLN A 1 99 ? 2.314 -10.837 -18.222 1.00 73.50 99 GLN A N 1
ATOM 745 C CA . GLN A 1 99 ? 2.057 -11.610 -19.433 1.00 73.50 99 GLN A CA 1
ATOM 746 C C . GLN A 1 99 ? 1.408 -10.705 -20.489 1.00 73.50 99 GLN A C 1
ATOM 748 O O . GLN A 1 99 ? 0.427 -10.016 -20.204 1.00 73.50 99 GLN A O 1
ATOM 753 N N . ARG A 1 100 ? 1.935 -10.705 -21.720 1.00 59.56 100 ARG A N 1
ATOM 754 C CA . ARG A 1 100 ? 1.230 -10.114 -22.868 1.00 59.56 100 ARG A CA 1
ATOM 755 C C . ARG A 1 100 ? -0.027 -10.952 -23.120 1.00 59.56 100 ARG A C 1
ATOM 757 O O . ARG A 1 100 ? 0.099 -12.100 -23.537 1.00 59.56 100 ARG A O 1
ATOM 764 N N . ARG A 1 101 ? -1.202 -10.397 -22.819 1.00 50.84 101 ARG A N 1
ATOM 765 C CA . ARG A 1 101 ? -2.475 -10.894 -23.356 1.00 50.84 101 ARG A CA 1
ATOM 766 C C . ARG A 1 101 ? -2.643 -10.423 -24.792 1.00 50.84 101 ARG A C 1
ATOM 768 O O . ARG A 1 101 ? -2.229 -9.274 -25.068 1.00 50.84 101 ARG A O 1
#

Sequence (101 aa):
IHRTLAIVDRNQNGRAILAAEGVGLSSLITIDASLFKQAADTSLISSDQLQQILAFTHDPDRYMTTFLAGHPGYLEAQIALGGSSRERALRCLELGYGQRR

Solvent-accessible surface area (backbone atoms only — not comparable to full-atom values): 5861 Å² total; per-residue (Å²): 135,50,72,49,79,38,69,68,34,74,73,78,61,58,62,59,58,35,45,77,72,57,27,48,75,46,59,79,40,63,59,47,72,66,54,48,48,51,35,35,77,67,66,76,38,50,71,66,56,45,51,52,53,54,45,36,73,75,38,51,70,64,35,52,54,51,51,37,69,76,37,83,58,51,55,62,54,31,41,72,70,34,72,73,46,19,55,52,35,53,50,39,47,74,74,60,45,86,62,90,126

Secondary structure (DSSP, 8-state):
-EEEEEEEE--SSHHHHHHHTTEEEEEEEE-SHHHHHHHHHTTSS-HHHHHHHHHHHH-HHHHHHHHHHH-TTHHHHHHHT-HHHHHHHHHHHHTTTT---

Mean predicted aligned error: 4.46 Å

pLDDT: mean 93.91, std 6.86, range [50.84, 98.31]

Foldseek 3Di:
DAEDEDQEAAPPCVQVVCVVVVYHYDYVYYPDLVVLVVCCVVVVDDPVVSVLVVVCVVPVVVSQQVVCVVPLCCLVVQCVVDDPSVVVSVVCVVVVGSDDD

Radius of gyration: 17.68 Å; Cα contacts (8 Å, |Δi|>4): 93; chains: 1; bounding box: 39×36×46 Å